Protein AF-A0A369BR19-F1 (afdb_monomer_lite)

Sequence (96 aa):
MLTPGERKTATYTCSECRRQIRTLADEYGDHGCICGWGPNARADDVRKYVKRCVDNGVAPDAFAFALTYEWAYYGAPGREIDELIAKELAKYEQRN

Organism: NCBI:txid1416533

Secondary structure (DSSP, 8-state):
--------EEEEE-TTT--EEEEEGGGTTS---TTS--TTHHHHHHHHHHHHHHHTT----HHHHHHHTT--TTTTTHHHHHHHHHHHHHHHHTT-

pLDDT: mean 75.84, std 13.16, range [43.66, 91.5]

Radius of gyration: 16.75 Å; chains: 1; bounding box: 25×42×42 Å

Foldseek 3Di:
DDDPPDQDKDWDADPPPRDIDIDGPVCVLQAADPVPGHSCVVLVLLLVQLVVCVVVVHQDALVVSCVVVVPPCVPPVSVVSVVSNVVNVVVVVVVD

Structure (mmCIF, N/CA/C/O backbone):
data_AF-A0A369BR19-F1
#
_entry.id   AF-A0A369BR19-F1
#
loop_
_atom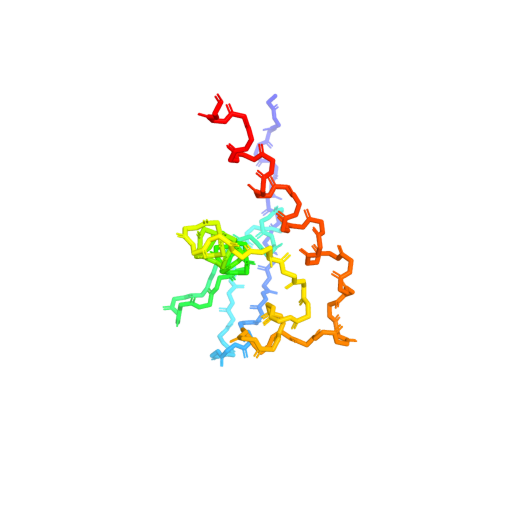_site.group_PDB
_atom_site.id
_atom_site.type_symbol
_atom_site.label_atom_id
_atom_site.label_alt_id
_atom_site.label_comp_id
_atom_site.label_asym_id
_atom_site.label_entity_id
_atom_site.label_seq_id
_atom_site.pdbx_PDB_ins_code
_atom_site.Cartn_x
_atom_site.Cartn_y
_atom_site.Cartn_z
_atom_site.occupancy
_atom_site.B_iso_or_equiv
_atom_site.auth_seq_id
_atom_site.auth_comp_id
_atom_site.auth_asym_id
_atom_site.auth_atom_id
_atom_site.pdbx_PDB_model_num
ATOM 1 N N . MET A 1 1 ? 9.328 29.966 -11.030 1.00 43.66 1 MET A N 1
ATOM 2 C CA . MET A 1 1 ? 8.557 29.608 -12.239 1.00 43.66 1 MET A CA 1
ATOM 3 C C . MET A 1 1 ? 9.549 29.074 -13.259 1.00 43.66 1 MET A C 1
ATOM 5 O O . MET A 1 1 ? 10.391 29.841 -13.702 1.00 43.66 1 MET A O 1
ATOM 9 N N . LEU A 1 2 ? 9.549 27.765 -13.525 1.00 47.12 2 LEU A N 1
ATOM 10 C CA . LEU A 1 2 ? 10.412 27.169 -14.551 1.00 47.12 2 LEU A CA 1
ATOM 11 C C . LEU A 1 2 ? 9.780 27.428 -15.927 1.00 47.12 2 LEU A C 1
ATOM 13 O O . LEU A 1 2 ? 8.572 27.262 -16.090 1.00 47.12 2 LEU A O 1
ATOM 17 N N . THR A 1 3 ? 10.580 27.899 -16.879 1.00 51.91 3 THR A N 1
ATOM 18 C CA . THR A 1 3 ? 10.188 28.153 -18.273 1.00 51.91 3 THR A CA 1
ATOM 19 C C . THR A 1 3 ? 9.746 26.851 -18.963 1.00 51.91 3 THR A C 1
ATOM 21 O O . THR A 1 3 ? 10.203 25.779 -18.564 1.00 51.91 3 THR A O 1
ATOM 24 N N . PRO A 1 4 ? 8.870 26.897 -19.990 1.00 49.81 4 PRO A N 1
ATOM 25 C CA . PRO A 1 4 ? 8.337 25.715 -20.679 1.00 49.81 4 PRO A CA 1
ATOM 26 C C . PRO A 1 4 ? 9.376 25.076 -21.625 1.00 49.81 4 PRO A C 1
ATOM 28 O O . PRO A 1 4 ? 9.118 24.860 -22.805 1.00 49.81 4 PRO A O 1
ATOM 31 N N . GLY A 1 5 ? 10.579 24.807 -21.114 1.00 53.59 5 GLY A N 1
ATOM 32 C CA . GLY A 1 5 ? 11.602 24.027 -21.797 1.00 53.59 5 GLY A CA 1
ATOM 33 C C . GLY A 1 5 ? 11.180 22.564 -21.835 1.00 53.59 5 GLY A C 1
ATOM 34 O O . GLY A 1 5 ? 11.081 21.931 -20.788 1.00 53.59 5 GLY A O 1
ATOM 35 N N . GLU A 1 6 ? 10.871 22.086 -23.042 1.00 62.88 6 GLU A N 1
ATOM 36 C CA . GLU A 1 6 ? 10.750 20.687 -23.478 1.00 62.88 6 GLU A CA 1
ATOM 37 C C . GLU A 1 6 ? 10.610 19.659 -22.348 1.00 62.88 6 GLU A C 1
ATOM 39 O O . GLU A 1 6 ? 11.550 18.935 -22.003 1.00 62.88 6 GLU A O 1
ATOM 44 N N . ARG A 1 7 ? 9.405 19.560 -21.772 1.00 72.75 7 ARG A N 1
ATOM 45 C CA . ARG A 1 7 ? 9.094 18.441 -20.883 1.00 72.75 7 ARG A CA 1
ATOM 46 C C . ARG A 1 7 ? 9.278 17.144 -21.665 1.00 72.75 7 ARG A C 1
ATOM 48 O O . ARG A 1 7 ? 8.587 16.891 -22.653 1.00 72.75 7 ARG A O 1
ATOM 55 N N . LYS A 1 8 ? 10.251 16.338 -21.241 1.00 83.81 8 LYS A N 1
ATOM 56 C CA . LYS A 1 8 ? 10.541 15.043 -21.859 1.00 83.81 8 LYS A CA 1
ATOM 57 C C . LYS A 1 8 ? 9.348 14.122 -21.641 1.00 83.81 8 LYS A C 1
ATOM 59 O O . LYS A 1 8 ? 8.733 14.149 -20.583 1.00 83.81 8 LYS A O 1
ATOM 64 N N . THR A 1 9 ? 9.038 13.287 -22.625 1.00 88.94 9 THR A N 1
ATOM 65 C CA . THR A 1 9 ? 8.036 12.226 -22.463 1.00 88.94 9 THR A CA 1
ATOM 66 C C . THR A 1 9 ? 8.720 10.893 -22.212 1.00 88.94 9 THR A C 1
ATOM 68 O O . THR A 1 9 ? 9.735 10.606 -22.846 1.00 88.94 9 THR A O 1
ATOM 71 N N . ALA A 1 10 ? 8.126 10.054 -21.375 1.00 83.50 10 ALA A N 1
ATOM 72 C CA . ALA A 1 10 ? 8.535 8.676 -21.153 1.00 83.50 10 ALA A CA 1
ATOM 73 C C . ALA A 1 10 ? 7.391 7.717 -21.518 1.00 83.50 10 ALA A C 1
ATOM 75 O O . ALA A 1 10 ? 6.223 8.107 -21.553 1.00 83.50 10 ALA A O 1
ATOM 76 N N . THR A 1 11 ? 7.730 6.465 -21.828 1.00 87.00 11 THR A N 1
ATOM 77 C CA . THR A 1 11 ? 6.748 5.414 -22.131 1.00 87.00 11 THR A CA 1
ATOM 78 C C . THR A 1 11 ? 6.981 4.231 -21.202 1.00 87.00 11 THR A C 1
ATOM 80 O O . THR A 1 11 ? 8.122 3.798 -21.054 1.00 87.00 11 THR A O 1
ATOM 83 N N . TYR A 1 12 ? 5.922 3.704 -20.591 1.00 80.12 12 TYR A N 1
ATOM 84 C CA . TYR A 1 12 ? 5.965 2.473 -19.801 1.00 80.12 12 TYR A CA 1
ATOM 85 C C . TYR A 1 12 ? 4.884 1.488 -20.237 1.00 80.12 12 TYR A C 1
ATOM 87 O O . TYR A 1 12 ? 3.908 1.838 -20.900 1.00 80.12 12 TYR A O 1
ATOM 95 N N . THR A 1 13 ? 5.078 0.225 -19.864 1.00 82.19 13 THR A N 1
ATOM 96 C CA . THR A 1 13 ? 4.150 -0.866 -20.172 1.00 82.19 13 THR A CA 1
ATOM 97 C C . THR A 1 13 ? 3.317 -1.185 -18.937 1.00 82.19 13 THR A C 1
ATOM 99 O O . THR A 1 13 ? 3.878 -1.483 -17.886 1.00 82.19 13 THR A O 1
ATOM 102 N N . CYS A 1 14 ? 1.989 -1.156 -19.055 1.00 79.00 14 CYS A N 1
ATOM 103 C CA . CYS A 1 14 ? 1.092 -1.629 -17.998 1.00 79.00 14 CYS A CA 1
ATOM 104 C C . CYS A 1 14 ? 1.362 -3.116 -17.697 1.00 79.00 14 CYS A C 1
ATOM 106 O O . CYS A 1 14 ? 1.394 -3.926 -18.627 1.00 79.00 14 CYS A O 1
ATOM 108 N N . SER A 1 15 ? 1.532 -3.486 -16.422 1.00 75.81 15 SER A N 1
ATOM 109 C CA . SER A 1 15 ? 1.766 -4.884 -16.022 1.00 75.81 15 SER A CA 1
ATOM 110 C C . SER A 1 15 ? 0.583 -5.789 -16.355 1.00 75.81 15 SER A C 1
ATOM 112 O O . SER A 1 15 ? 0.799 -6.895 -16.839 1.00 75.81 15 SER A O 1
ATOM 114 N N . GLU A 1 16 ? -0.639 -5.282 -16.176 1.00 77.06 16 GLU A N 1
ATOM 115 C CA . GLU A 1 16 ? -1.870 -6.068 -16.309 1.00 77.06 16 GLU A CA 1
ATOM 116 C C . GLU A 1 16 ? -2.246 -6.318 -17.769 1.00 77.06 16 GLU A C 1
ATOM 118 O O . GLU A 1 16 ? -2.343 -7.452 -18.225 1.00 77.06 16 GLU A O 1
ATOM 123 N N . CYS A 1 17 ? -2.445 -5.246 -18.540 1.00 84.06 17 CYS A N 1
ATOM 124 C CA . CYS A 1 17 ? -2.970 -5.354 -19.904 1.00 84.06 17 CYS A CA 1
ATOM 125 C C . CYS A 1 17 ? -1.910 -5.171 -20.996 1.00 84.06 17 CYS A C 1
ATOM 127 O O . CYS A 1 17 ? -2.250 -5.124 -22.177 1.00 84.06 17 CYS A O 1
ATOM 129 N N . ARG A 1 18 ? -0.629 -5.022 -20.622 1.00 84.19 18 ARG A N 1
ATOM 130 C CA . ARG A 1 18 ? 0.523 -4.885 -21.539 1.00 84.19 18 ARG A CA 1
ATOM 131 C C . ARG A 1 18 ? 0.475 -3.675 -22.482 1.00 84.19 18 ARG A C 1
ATOM 133 O O . ARG A 1 18 ? 1.286 -3.570 -23.401 1.00 84.19 18 ARG A O 1
ATOM 140 N N . ARG A 1 19 ? -0.440 -2.730 -22.249 1.00 86.38 19 ARG A N 1
ATOM 141 C CA . ARG A 1 19 ? -0.580 -1.506 -23.047 1.00 86.38 19 ARG A CA 1
ATOM 142 C C . ARG A 1 19 ? 0.595 -0.555 -22.810 1.00 86.38 19 ARG A C 1
ATOM 144 O O . ARG A 1 19 ? 1.032 -0.389 -21.673 1.00 86.38 19 ARG A O 1
ATOM 151 N N . GLN A 1 20 ? 1.060 0.092 -23.876 1.00 89.06 20 GLN A N 1
ATOM 152 C CA . GLN A 1 20 ? 2.035 1.183 -23.799 1.00 89.06 20 GLN A CA 1
ATOM 153 C C . GLN A 1 20 ? 1.328 2.472 -23.369 1.00 89.06 20 GLN A C 1
ATOM 155 O O . GLN A 1 20 ? 0.324 2.856 -23.972 1.00 89.06 20 GLN A O 1
ATOM 160 N N . ILE A 1 21 ? 1.846 3.131 -22.337 1.00 85.88 21 ILE A N 1
ATOM 161 C CA . ILE A 1 21 ? 1.326 4.391 -21.806 1.00 85.88 21 ILE A CA 1
ATOM 162 C C . ILE A 1 21 ? 2.433 5.428 -21.904 1.00 85.88 21 ILE A C 1
ATOM 164 O O . ILE A 1 21 ? 3.549 5.200 -21.438 1.00 85.88 21 ILE A O 1
ATOM 168 N N . ARG A 1 22 ? 2.121 6.561 -22.535 1.00 86.94 22 ARG A N 1
ATOM 169 C CA . ARG A 1 22 ? 3.035 7.692 -22.681 1.00 86.94 22 ARG A CA 1
ATOM 170 C C . ARG A 1 22 ? 2.636 8.776 -21.689 1.00 86.94 22 ARG A C 1
ATOM 172 O O . ARG A 1 22 ? 1.481 9.185 -21.672 1.00 86.94 22 ARG A O 1
ATOM 179 N N . THR A 1 23 ? 3.595 9.230 -20.899 1.00 85.12 23 THR A N 1
ATOM 180 C CA . THR A 1 23 ? 3.419 10.273 -19.885 1.00 85.12 23 THR A CA 1
ATOM 181 C C . THR A 1 23 ? 4.585 11.262 -19.939 1.00 85.12 23 THR A C 1
ATOM 183 O O . THR A 1 23 ? 5.548 11.053 -20.692 1.00 85.12 23 THR A O 1
ATOM 186 N N . LEU A 1 24 ? 4.514 12.353 -19.180 1.00 86.44 24 LEU A N 1
ATOM 187 C CA . LEU A 1 24 ? 5.675 13.201 -18.944 1.00 86.44 24 LEU A CA 1
ATOM 188 C C . LEU A 1 2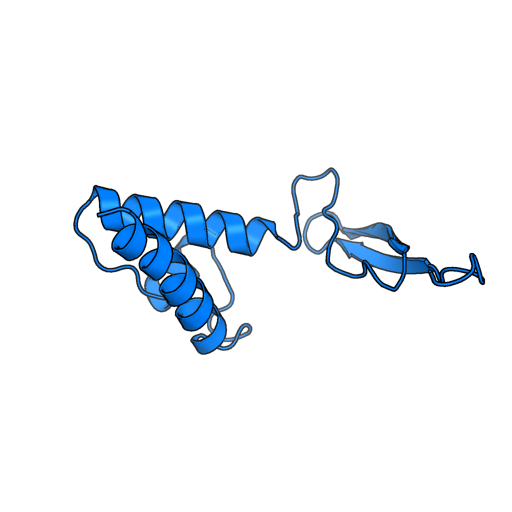4 ? 6.705 12.436 -18.102 1.00 86.44 24 LEU A C 1
ATOM 190 O O . LEU A 1 24 ? 6.363 11.624 -17.250 1.00 86.44 24 LEU A O 1
ATOM 194 N N . ALA A 1 25 ? 7.991 12.631 -18.378 1.00 80.12 25 ALA A N 1
ATOM 195 C CA . ALA A 1 25 ? 9.058 11.873 -17.727 1.00 80.12 25 ALA A CA 1
ATOM 196 C C . ALA A 1 25 ? 9.140 12.143 -16.215 1.00 80.12 25 ALA A C 1
ATOM 198 O O . ALA A 1 25 ? 9.553 11.261 -15.470 1.00 80.12 25 ALA A O 1
ATOM 199 N N . ASP A 1 26 ? 8.731 13.332 -15.774 1.00 80.06 26 ASP A N 1
ATOM 200 C CA . ASP A 1 26 ? 8.573 13.716 -14.368 1.00 80.06 26 ASP A CA 1
ATOM 201 C C . ASP A 1 26 ? 7.305 13.145 -13.709 1.00 80.06 26 ASP A C 1
ATOM 203 O O . ASP A 1 26 ? 7.178 13.229 -12.496 1.00 80.06 26 ASP A O 1
ATOM 207 N N . GLU A 1 27 ? 6.420 12.514 -14.485 1.00 74.75 27 GLU A N 1
ATOM 208 C CA . GLU A 1 27 ? 5.198 11.821 -14.042 1.00 74.75 27 GLU A CA 1
ATOM 209 C C . GLU A 1 27 ? 5.293 10.299 -14.306 1.00 74.75 27 GLU A C 1
ATOM 211 O O . GLU A 1 27 ? 4.288 9.574 -14.360 1.00 74.75 27 GLU A O 1
ATOM 216 N N . TYR A 1 28 ? 6.506 9.785 -14.557 1.00 73.19 28 TYR A N 1
ATOM 217 C CA . TYR A 1 28 ? 6.723 8.370 -14.843 1.00 73.19 28 TYR A CA 1
ATOM 218 C C . TYR A 1 28 ? 6.370 7.517 -13.627 1.00 73.19 28 TYR A C 1
ATOM 220 O O . TYR A 1 28 ? 7.021 7.594 -12.590 1.00 73.19 28 TYR A O 1
ATOM 228 N N . GLY A 1 29 ? 5.373 6.647 -13.789 1.00 65.69 29 GLY A N 1
ATOM 229 C CA . GLY A 1 29 ? 4.892 5.821 -12.690 1.00 65.69 29 GLY A CA 1
ATOM 230 C C . GLY A 1 29 ? 3.921 6.540 -11.757 1.00 65.69 29 GLY A C 1
ATOM 231 O O . GLY A 1 29 ? 3.604 5.968 -10.732 1.00 65.69 29 GLY A O 1
ATOM 232 N N . ASP A 1 30 ? 3.388 7.712 -12.118 1.00 67.25 30 ASP A N 1
ATOM 233 C CA . ASP A 1 30 ? 2.314 8.382 -11.362 1.00 67.25 30 ASP A CA 1
ATOM 234 C C . ASP A 1 30 ? 0.932 8.222 -12.013 1.00 67.25 30 ASP A C 1
ATOM 236 O O . ASP A 1 30 ? -0.092 8.639 -11.467 1.00 67.25 30 ASP A O 1
ATOM 240 N N . HIS A 1 31 ? 0.869 7.623 -13.204 1.00 66.62 31 HIS A N 1
ATOM 241 C CA . HIS A 1 31 ? -0.357 7.488 -13.987 1.00 66.62 31 HIS A CA 1
ATOM 242 C C . HIS A 1 31 ? -0.791 6.039 -14.167 1.00 66.62 31 HIS A C 1
ATOM 244 O O . HIS A 1 31 ? 0.014 5.143 -14.423 1.00 66.62 31 HIS A O 1
ATOM 250 N N . GLY A 1 32 ? -2.093 5.801 -14.039 1.00 72.00 32 GLY A N 1
ATOM 251 C CA . GLY A 1 32 ? -2.690 4.494 -14.275 1.00 72.00 32 GLY A CA 1
ATOM 252 C C . GLY A 1 32 ? -2.866 4.150 -15.751 1.00 72.00 32 GLY A C 1
ATOM 253 O O . GLY A 1 32 ? -2.553 4.915 -16.658 1.00 72.00 32 GLY A O 1
ATOM 254 N N . CYS A 1 33 ? -3.403 2.965 -15.985 1.00 80.06 33 CYS A N 1
ATOM 255 C CA . CYS A 1 33 ? -3.901 2.487 -17.251 1.00 80.06 33 CYS A CA 1
ATOM 256 C C . CYS A 1 33 ? -5.427 2.495 -17.210 1.00 80.06 33 CYS A C 1
ATOM 258 O O . CYS A 1 33 ? -6.043 2.197 -16.188 1.00 80.06 33 CYS A O 1
ATOM 260 N N . ILE A 1 34 ? -6.045 2.708 -18.366 1.00 80.94 34 ILE A N 1
ATOM 261 C CA . ILE A 1 34 ? -7.499 2.618 -18.534 1.00 80.94 34 ILE A CA 1
ATOM 262 C C . ILE A 1 34 ? -8.081 1.237 -18.177 1.00 80.94 34 ILE A C 1
ATOM 264 O O . ILE A 1 34 ? -9.278 1.128 -17.943 1.00 80.94 34 ILE A O 1
ATOM 268 N N . CYS A 1 35 ? -7.260 0.181 -18.103 1.00 73.00 35 CYS A N 1
ATOM 269 C CA . CYS A 1 35 ? -7.708 -1.137 -17.640 1.00 73.00 35 CYS A CA 1
ATOM 270 C C . CYS A 1 35 ? -7.985 -1.208 -16.128 1.00 73.00 35 CYS A C 1
ATOM 272 O O . CYS A 1 35 ? -8.367 -2.267 -15.644 1.00 73.00 35 CYS A O 1
ATOM 274 N N . GLY A 1 36 ? -7.765 -0.121 -15.383 1.00 62.59 36 GLY A N 1
ATOM 275 C CA . GLY A 1 36 ? -7.955 -0.05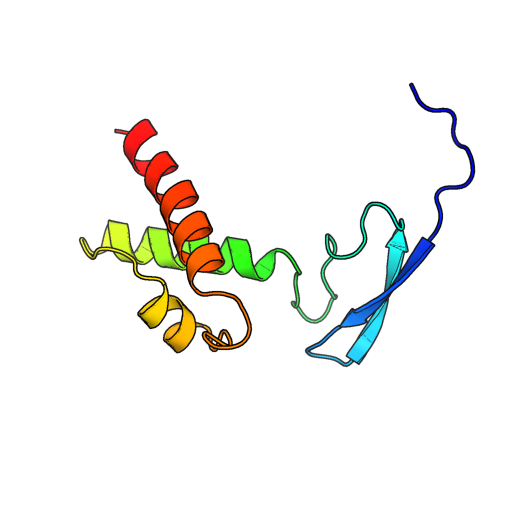6 -13.933 1.00 62.59 36 GLY A CA 1
ATOM 276 C C . GLY A 1 36 ? -6.667 -0.227 -13.125 1.00 62.59 36 GLY A C 1
ATOM 277 O O . GLY A 1 36 ? -6.673 0.020 -11.924 1.00 62.59 36 GLY A O 1
ATOM 278 N N . TRP A 1 37 ? -5.548 -0.583 -13.765 1.00 70.75 37 TRP A N 1
ATOM 279 C CA . TRP A 1 37 ? -4.231 -0.557 -13.123 1.00 70.75 37 TRP A CA 1
ATOM 280 C C . TRP A 1 37 ? -3.848 0.885 -12.781 1.00 70.75 37 TRP A C 1
ATOM 282 O O . TRP A 1 37 ? -3.925 1.758 -13.635 1.00 70.75 37 TRP A O 1
ATOM 292 N N . GLY A 1 38 ? -3.405 1.152 -11.559 1.00 65.62 38 GLY A N 1
ATOM 293 C CA . GLY A 1 38 ? -2.902 2.458 -11.142 1.00 65.62 38 GLY A CA 1
ATOM 294 C C . GLY A 1 38 ? -1.589 2.280 -10.391 1.00 65.62 38 GLY A C 1
ATOM 295 O O . GLY A 1 38 ? -1.519 1.395 -9.542 1.00 65.62 38 GLY A O 1
ATOM 296 N N . PRO A 1 39 ? -0.560 3.106 -10.612 1.00 56.06 39 PRO A N 1
ATOM 297 C CA . PRO A 1 39 ? 0.645 3.043 -9.792 1.00 56.06 39 PRO A CA 1
ATOM 298 C C . PRO A 1 39 ? 0.344 3.376 -8.326 1.00 56.06 39 PRO A C 1
ATOM 300 O O . PRO A 1 39 ? 0.944 2.801 -7.426 1.00 56.06 39 PRO A O 1
ATOM 303 N N . ASN A 1 40 ? -0.686 4.200 -8.098 1.00 56.06 40 ASN A N 1
ATOM 304 C CA . ASN A 1 40 ? -1.261 4.487 -6.786 1.00 56.06 40 ASN A CA 1
ATOM 305 C C . ASN A 1 40 ? -2.404 3.543 -6.375 1.00 56.06 40 ASN A C 1
ATOM 307 O O . ASN A 1 40 ? -2.883 3.660 -5.249 1.00 56.06 40 ASN A O 1
ATOM 311 N N . ALA A 1 41 ? -2.827 2.588 -7.220 1.00 52.78 41 ALA A N 1
ATOM 312 C CA . ALA A 1 41 ? -3.825 1.582 -6.819 1.00 52.78 41 ALA A CA 1
ATOM 313 C C . ALA A 1 41 ? -3.357 0.838 -5.557 1.00 52.78 41 ALA A C 1
ATOM 315 O O . ALA A 1 41 ? -4.136 0.543 -4.661 1.00 52.78 41 ALA A O 1
ATOM 316 N N . ARG A 1 42 ? -2.035 0.697 -5.441 1.00 64.38 42 ARG A N 1
ATOM 317 C CA . ARG A 1 42 ? -1.318 0.165 -4.290 1.00 64.38 42 ARG A CA 1
ATOM 318 C C . ARG A 1 42 ? -1.518 0.955 -2.991 1.00 64.38 42 ARG A C 1
ATOM 320 O O . ARG A 1 42 ? -1.732 0.351 -1.946 1.00 64.38 42 ARG A O 1
ATOM 327 N N . ALA A 1 43 ? -1.477 2.287 -3.038 1.00 65.19 43 ALA A N 1
ATOM 328 C CA . ALA A 1 43 ? -1.707 3.131 -1.862 1.00 65.19 43 ALA A CA 1
ATOM 329 C C . ALA A 1 43 ? -3.190 3.147 -1.453 1.00 65.19 43 ALA A C 1
ATOM 331 O O . ALA A 1 43 ? -3.511 3.164 -0.263 1.00 65.19 43 ALA A O 1
ATOM 332 N N . ASP A 1 44 ? -4.095 3.091 -2.432 1.00 73.50 44 ASP A N 1
ATOM 333 C CA . ASP A 1 44 ? -5.531 2.957 -2.182 1.00 73.50 44 ASP A CA 1
ATOM 334 C C . ASP A 1 44 ? -5.882 1.603 -1.555 1.00 73.50 44 ASP A C 1
ATOM 336 O O . ASP A 1 44 ? -6.743 1.539 -0.675 1.00 73.50 44 ASP A O 1
ATOM 340 N N . ASP A 1 45 ? -5.201 0.530 -1.954 1.00 79.19 45 ASP A N 1
ATOM 341 C CA . ASP A 1 45 ? -5.356 -0.790 -1.345 1.00 79.19 45 ASP A CA 1
ATOM 342 C C . ASP A 1 45 ? -4.885 -0.792 0.109 1.00 79.19 45 ASP A C 1
ATOM 344 O O . ASP A 1 45 ? -5.619 -1.270 0.977 1.00 79.19 45 ASP A O 1
ATOM 348 N N . VAL A 1 46 ? -3.735 -0.171 0.409 1.00 83.75 46 VAL A N 1
ATOM 349 C CA . VAL A 1 46 ? -3.277 0.023 1.797 1.00 83.75 46 VAL A CA 1
ATOM 350 C C . VAL A 1 46 ? -4.307 0.822 2.594 1.00 83.75 46 VAL A C 1
ATOM 352 O O . VAL A 1 46 ? -4.671 0.422 3.698 1.00 83.75 46 VAL A O 1
ATOM 355 N N . ARG A 1 47 ? -4.855 1.908 2.035 1.00 85.38 47 ARG A N 1
ATOM 356 C CA . ARG A 1 47 ? -5.894 2.704 2.705 1.00 85.38 47 ARG A CA 1
ATOM 357 C C . ARG A 1 47 ? -7.140 1.881 3.026 1.00 85.38 47 ARG A C 1
ATOM 359 O O . ARG A 1 47 ? -7.635 1.937 4.152 1.00 85.38 47 ARG A O 1
ATOM 366 N N . LYS A 1 48 ? -7.665 1.135 2.051 1.00 86.19 48 LYS A N 1
ATOM 367 C CA . LYS A 1 48 ? -8.847 0.275 2.234 1.00 86.19 48 LYS A CA 1
ATOM 368 C C . LYS A 1 48 ? -8.581 -0.809 3.274 1.00 86.19 48 LYS A C 1
ATOM 370 O O . LYS A 1 48 ? -9.436 -1.055 4.124 1.00 86.19 48 LYS A O 1
ATOM 375 N N . TYR A 1 49 ? -7.401 -1.422 3.222 1.00 88.25 49 TYR A N 1
ATOM 376 C CA . TYR A 1 49 ? -6.975 -2.445 4.165 1.00 88.25 49 TYR A CA 1
ATOM 377 C C . TYR A 1 49 ? -6.882 -1.898 5.592 1.00 88.25 49 TYR A C 1
ATOM 379 O O . TYR A 1 49 ? -7.550 -2.423 6.480 1.00 88.25 49 TYR A O 1
ATOM 387 N N . VAL A 1 50 ? -6.147 -0.800 5.801 1.00 89.44 50 VAL A N 1
ATOM 388 C CA . VAL A 1 50 ? -5.993 -0.159 7.117 1.00 89.44 50 VAL A CA 1
ATOM 389 C C . VAL A 1 50 ? -7.345 0.269 7.673 1.00 89.44 50 VAL A C 1
ATOM 391 O O . VAL A 1 50 ? -7.641 -0.037 8.825 1.00 89.44 50 VAL A O 1
ATOM 394 N N . LYS A 1 51 ? -8.207 0.892 6.855 1.00 90.50 51 LYS A N 1
ATOM 395 C CA . LYS A 1 51 ? -9.563 1.256 7.285 1.00 90.50 51 LYS A CA 1
ATOM 396 C C . LYS A 1 51 ? -10.336 0.035 7.786 1.00 90.50 51 LYS A C 1
ATOM 398 O O . LYS A 1 51 ? -10.902 0.079 8.871 1.00 90.50 51 LYS A O 1
ATOM 403 N N . ARG A 1 52 ? -10.347 -1.056 7.013 1.00 90.44 52 ARG A N 1
ATOM 404 C CA . ARG A 1 52 ? -11.037 -2.297 7.388 1.00 90.44 52 ARG A CA 1
ATOM 405 C C . ARG A 1 52 ? -10.489 -2.864 8.695 1.00 90.44 52 ARG A C 1
ATOM 407 O O . ARG A 1 52 ? -11.274 -3.309 9.522 1.00 90.44 52 ARG A O 1
ATOM 414 N N . CYS A 1 53 ? -9.174 -2.864 8.884 1.00 90.56 53 CYS A N 1
ATOM 415 C CA . CYS A 1 53 ? -8.550 -3.330 10.118 1.00 90.56 53 CYS A CA 1
ATOM 416 C C . CYS A 1 53 ? -8.993 -2.484 11.322 1.00 90.56 53 CYS A C 1
ATOM 418 O O . CYS A 1 53 ? -9.508 -3.042 12.289 1.00 90.56 53 CYS A O 1
ATOM 420 N N . VAL A 1 54 ? -8.919 -1.153 11.215 1.00 90.44 54 VAL A N 1
ATOM 421 C CA . VAL A 1 54 ? -9.366 -0.218 12.263 1.00 90.44 54 VAL A CA 1
ATOM 422 C C . VAL A 1 54 ? -10.854 -0.392 12.582 1.00 90.44 54 VAL A C 1
ATOM 424 O O . VAL A 1 54 ? -11.204 -0.544 13.749 1.00 90.44 54 VAL A O 1
ATOM 427 N N . ASP A 1 55 ? -11.722 -0.443 11.566 1.00 90.88 55 ASP A N 1
ATOM 428 C CA . ASP A 1 55 ? -13.173 -0.618 11.742 1.00 90.88 55 ASP A CA 1
ATOM 429 C C . ASP A 1 55 ? -13.524 -1.932 12.472 1.00 90.88 55 ASP A C 1
ATOM 431 O O . ASP A 1 55 ? -14.546 -2.007 13.149 1.00 90.88 55 ASP A O 1
ATOM 435 N N . ASN A 1 56 ? -12.687 -2.968 12.336 1.00 90.94 56 ASN A N 1
ATOM 436 C CA . ASN A 1 56 ? -12.881 -4.278 12.965 1.00 90.94 56 ASN A CA 1
ATOM 437 C C . ASN A 1 56 ? -1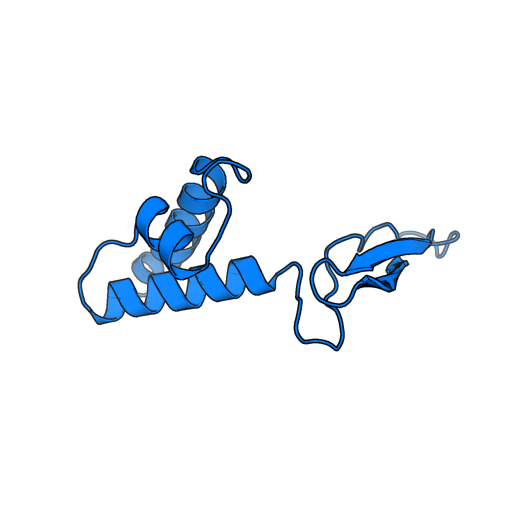2.063 -4.470 14.257 1.00 90.94 56 ASN A C 1
ATOM 439 O O . ASN A 1 56 ? -12.086 -5.560 14.825 1.00 90.94 56 ASN A O 1
ATOM 443 N N . GLY A 1 57 ? -11.325 -3.455 14.721 1.00 90.31 57 GLY A N 1
ATOM 444 C CA . GLY A 1 57 ? -10.474 -3.558 15.913 1.00 90.31 57 GLY A CA 1
ATOM 445 C C . GLY A 1 57 ? -9.274 -4.500 15.751 1.00 90.31 57 GLY A C 1
ATOM 446 O O . GLY A 1 57 ? -8.787 -5.056 16.734 1.00 90.31 57 GLY A O 1
ATOM 447 N N . VAL A 1 58 ? -8.803 -4.702 14.519 1.00 91.50 58 VAL A N 1
ATOM 448 C CA . VAL A 1 58 ? -7.651 -5.549 14.184 1.00 91.50 58 VAL A CA 1
ATOM 449 C C . VAL A 1 58 ? -6.454 -4.664 13.842 1.00 91.50 58 VAL A C 1
ATOM 451 O O . VAL A 1 58 ? -6.597 -3.656 13.154 1.00 91.50 58 VAL A O 1
ATOM 454 N N . ALA A 1 59 ? -5.257 -5.043 14.290 1.00 88.94 59 ALA A N 1
ATOM 455 C CA . ALA A 1 59 ? -4.028 -4.368 13.883 1.00 88.94 59 ALA A CA 1
ATOM 456 C C . ALA A 1 59 ? -3.677 -4.745 12.426 1.00 88.94 59 ALA A C 1
ATOM 458 O O . ALA A 1 59 ? -3.604 -5.936 12.124 1.00 88.94 59 ALA A O 1
ATOM 459 N N . PRO A 1 60 ? -3.488 -3.778 11.509 1.00 89.69 60 PRO A N 1
ATOM 460 C CA . PRO A 1 60 ? -3.049 -4.072 10.146 1.00 89.69 60 PRO A CA 1
ATOM 461 C C . PRO A 1 60 ? -1.581 -4.522 10.122 1.00 89.69 60 PRO A C 1
ATOM 463 O O . PRO A 1 60 ? -0.747 -3.937 10.812 1.00 89.69 60 PRO A O 1
ATOM 466 N N . ASP A 1 61 ? -1.260 -5.516 9.292 1.00 88.19 61 ASP A N 1
ATOM 467 C CA . ASP A 1 61 ? 0.093 -6.057 9.141 1.00 88.19 61 ASP A CA 1
ATOM 468 C C . ASP A 1 61 ? 0.481 -6.252 7.663 1.00 88.19 61 ASP A C 1
ATOM 470 O O . ASP A 1 61 ? -0.349 -6.590 6.812 1.00 88.19 61 ASP A O 1
ATOM 474 N N . ALA A 1 62 ? 1.758 -6.025 7.338 1.00 83.44 62 ALA A N 1
ATOM 475 C CA . ALA A 1 62 ? 2.243 -6.091 5.961 1.00 83.44 62 ALA A CA 1
ATOM 476 C C . ALA A 1 62 ? 2.170 -7.494 5.344 1.00 83.44 62 ALA A C 1
ATOM 478 O O . ALA A 1 62 ? 2.009 -7.617 4.127 1.00 83.44 62 ALA A O 1
ATOM 479 N N . PHE A 1 63 ? 2.275 -8.551 6.152 1.00 82.00 63 PHE A N 1
ATOM 480 C CA . PHE A 1 63 ? 2.245 -9.925 5.661 1.00 82.00 63 PHE A CA 1
ATOM 481 C C . PHE A 1 63 ? 0.836 -10.322 5.202 1.00 82.00 63 PHE A C 1
ATOM 483 O O . PHE A 1 63 ? 0.657 -10.768 4.067 1.00 82.00 63 PHE A O 1
ATOM 490 N N . ALA A 1 64 ? -0.185 -10.098 6.028 1.00 83.62 64 ALA A N 1
ATOM 491 C CA . ALA A 1 64 ? -1.573 -10.360 5.671 1.00 83.62 64 ALA A CA 1
ATOM 492 C C . ALA A 1 64 ? -2.057 -9.429 4.560 1.00 83.62 64 ALA A C 1
ATOM 494 O O . ALA A 1 64 ? -2.820 -9.869 3.696 1.00 83.62 64 ALA A O 1
ATOM 495 N N . PHE A 1 65 ? -1.604 -8.169 4.534 1.00 84.06 65 PHE A N 1
ATOM 496 C CA . PHE A 1 65 ? -1.828 -7.293 3.387 1.00 84.06 65 PHE A CA 1
ATOM 497 C C . PHE A 1 65 ? -1.280 -7.931 2.107 1.00 84.06 65 PHE A C 1
ATOM 499 O O . PHE A 1 65 ? -2.018 -8.099 1.138 1.00 84.06 65 PHE A O 1
ATOM 506 N N . ALA A 1 66 ? -0.018 -8.360 2.113 1.00 77.31 66 ALA A N 1
ATOM 507 C CA . ALA A 1 66 ? 0.599 -8.906 0.915 1.00 77.31 66 ALA A CA 1
ATOM 508 C C . ALA A 1 66 ? -0.074 -10.194 0.421 1.00 77.31 66 ALA A C 1
ATOM 510 O O . ALA A 1 66 ? -0.270 -10.346 -0.782 1.00 77.31 66 ALA A O 1
ATOM 511 N N . LEU A 1 67 ? -0.510 -11.072 1.330 1.00 75.38 67 LEU A N 1
ATOM 512 C CA . LEU A 1 67 ? -1.309 -12.250 0.978 1.00 75.38 67 LEU A CA 1
ATOM 513 C C . LEU A 1 67 ? -2.684 -11.884 0.404 1.00 75.38 67 LEU A C 1
ATOM 515 O O . LEU A 1 67 ? -3.134 -12.509 -0.549 1.00 75.38 67 LEU A O 1
ATOM 519 N N . THR A 1 68 ? -3.354 -10.880 0.976 1.00 74.62 68 THR A N 1
ATOM 520 C CA . THR A 1 68 ? -4.713 -10.482 0.567 1.00 74.62 68 THR A CA 1
ATOM 521 C C . THR A 1 68 ? -4.734 -9.838 -0.817 1.00 74.62 68 THR A C 1
ATOM 523 O O . THR A 1 68 ? -5.690 -10.023 -1.564 1.00 74.62 68 THR A O 1
ATOM 526 N N . TYR A 1 69 ? -3.705 -9.058 -1.144 1.00 72.00 69 TYR A N 1
ATOM 527 C CA . TYR A 1 69 ? -3.639 -8.271 -2.377 1.00 72.00 69 TYR A CA 1
ATOM 528 C C . TYR A 1 69 ? -2.677 -8.868 -3.411 1.00 72.00 69 TYR A C 1
ATOM 530 O O . TYR A 1 69 ? -2.342 -8.196 -4.383 1.00 72.00 69 TYR A O 1
ATOM 538 N N . GLU A 1 70 ? -2.212 -10.105 -3.190 1.00 66.00 70 GLU A N 1
ATOM 539 C CA . GLU A 1 70 ? -1.219 -10.801 -4.024 1.00 66.00 70 GLU A CA 1
ATOM 540 C C . GLU A 1 70 ? 0.024 -9.945 -4.317 1.00 66.00 70 GLU A C 1
ATOM 542 O O . GLU A 1 70 ? 0.663 -10.046 -5.368 1.00 66.00 70 GLU A O 1
ATOM 547 N N . TRP A 1 71 ? 0.404 -9.082 -3.369 1.00 64.81 71 TRP A N 1
ATOM 548 C CA . TRP A 1 71 ? 1.674 -8.386 -3.481 1.00 64.81 71 TRP A CA 1
ATOM 549 C C . TRP A 1 71 ? 2.773 -9.416 -3.303 1.00 64.81 71 TRP A C 1
ATOM 551 O O . TRP A 1 71 ? 2.776 -10.187 -2.343 1.00 64.81 71 TRP A O 1
ATOM 561 N N . ALA A 1 72 ? 3.748 -9.402 -4.208 1.00 56.56 72 ALA A N 1
ATOM 562 C CA . ALA A 1 72 ? 4.972 -10.155 -4.024 1.00 56.56 72 ALA A CA 1
ATOM 563 C C . ALA A 1 72 ? 5.680 -9.632 -2.763 1.00 56.56 72 ALA A C 1
ATOM 565 O O . ALA A 1 72 ? 6.501 -8.725 -2.844 1.00 56.56 72 ALA A O 1
ATOM 566 N N . TYR A 1 73 ? 5.374 -10.209 -1.600 1.00 48.00 73 TYR A N 1
AT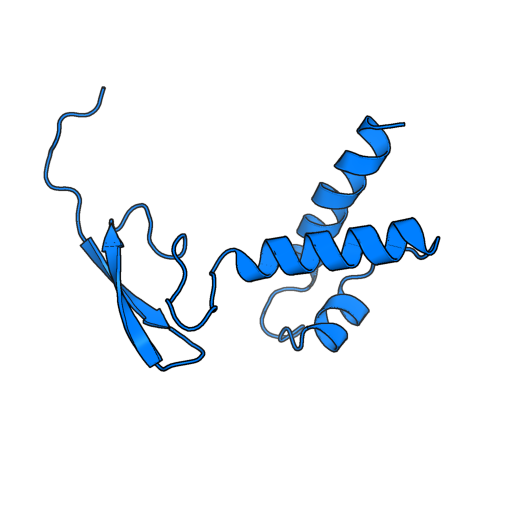OM 567 C CA . TYR A 1 73 ? 6.007 -9.899 -0.313 1.00 48.00 73 TYR A CA 1
ATOM 568 C C . TYR A 1 73 ? 7.534 -10.080 -0.375 1.00 48.00 73 TYR A C 1
ATOM 570 O O . TYR A 1 73 ? 8.288 -9.446 0.352 1.00 48.00 73 TYR A O 1
ATOM 578 N N . TYR A 1 74 ? 7.989 -10.938 -1.294 1.00 46.34 74 TYR A N 1
ATOM 579 C CA . TYR A 1 74 ? 9.397 -11.187 -1.595 1.00 46.34 74 TYR A CA 1
ATOM 580 C C . TYR A 1 74 ? 9.984 -10.269 -2.687 1.00 46.34 74 TYR A C 1
ATOM 582 O O . TYR A 1 74 ? 11.186 -10.322 -2.931 1.00 46.34 74 TYR A O 1
ATOM 590 N N . GLY A 1 75 ? 9.160 -9.460 -3.367 1.00 49.34 75 GLY A N 1
ATOM 591 C CA . GLY A 1 75 ? 9.555 -8.570 -4.470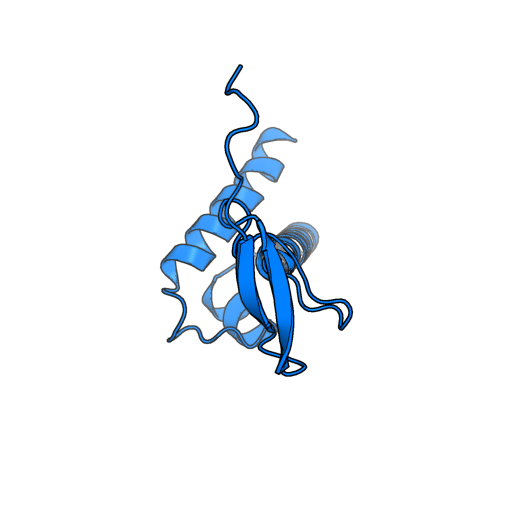 1.00 49.34 75 GLY A CA 1
ATOM 592 C C . GLY A 1 75 ? 9.418 -7.072 -4.161 1.00 49.34 75 GLY A C 1
ATOM 593 O O . GLY A 1 75 ? 10.214 -6.281 -4.658 1.00 49.34 75 GLY A O 1
ATOM 594 N N . ALA A 1 76 ? 8.456 -6.684 -3.319 1.00 54.25 76 ALA A N 1
ATOM 595 C CA . ALA A 1 76 ? 8.434 -5.398 -2.626 1.00 54.25 76 ALA A CA 1
ATOM 596 C C . ALA A 1 76 ? 9.010 -5.628 -1.221 1.00 54.25 76 ALA A C 1
ATOM 598 O O . ALA A 1 76 ? 8.558 -6.558 -0.551 1.00 54.25 76 ALA A O 1
ATOM 599 N N . PRO A 1 77 ? 10.007 -4.858 -0.753 1.00 60.03 77 PRO A N 1
ATOM 600 C CA . PRO A 1 77 ? 10.544 -5.069 0.584 1.00 60.03 77 PRO A CA 1
ATOM 601 C C . PRO A 1 77 ? 9.404 -4.839 1.580 1.00 60.03 77 PRO A C 1
ATOM 603 O O . PRO A 1 77 ? 8.874 -3.737 1.621 1.00 60.03 77 PRO A O 1
ATOM 606 N N . GLY A 1 78 ? 9.009 -5.848 2.368 1.00 66.44 78 GLY A N 1
ATOM 607 C CA . GLY A 1 78 ? 7.877 -5.752 3.313 1.00 66.44 78 GLY A CA 1
ATOM 608 C C . GLY A 1 78 ? 7.892 -4.489 4.189 1.00 66.44 78 GLY A C 1
ATOM 609 O O . GLY A 1 78 ? 6.844 -3.930 4.489 1.00 66.44 78 GLY A O 1
ATOM 610 N N . ARG A 1 79 ? 9.089 -3.950 4.448 1.00 74.44 79 ARG A N 1
ATOM 611 C CA . ARG A 1 79 ? 9.321 -2.637 5.059 1.00 74.44 79 ARG A CA 1
ATOM 612 C C . ARG A 1 79 ? 8.567 -1.475 4.393 1.00 74.44 79 ARG A C 1
ATOM 614 O O . ARG A 1 79 ? 8.078 -0.600 5.091 1.00 74.44 79 ARG A O 1
ATOM 621 N N . GLU A 1 80 ? 8.487 -1.430 3.068 1.00 77.50 80 GLU A N 1
ATOM 622 C CA . GLU A 1 80 ? 7.754 -0.386 2.342 1.00 77.50 80 GLU A CA 1
ATOM 623 C C . GLU A 1 80 ? 6.249 -0.470 2.630 1.00 77.50 80 GLU A C 1
ATOM 625 O O . GLU A 1 80 ? 5.599 0.551 2.844 1.00 77.50 80 GLU A O 1
ATOM 630 N N . ILE A 1 81 ? 5.706 -1.689 2.711 1.00 78.44 81 ILE A N 1
ATOM 631 C CA . ILE A 1 81 ? 4.303 -1.924 3.075 1.00 78.44 81 ILE A CA 1
ATOM 632 C C . ILE A 1 81 ? 4.062 -1.487 4.523 1.00 78.44 81 ILE A C 1
ATOM 634 O O . ILE A 1 81 ? 3.098 -0.769 4.784 1.00 78.44 81 ILE A O 1
ATOM 638 N N . ASP A 1 82 ? 4.954 -1.854 5.445 1.00 84.00 82 ASP A N 1
ATOM 639 C CA . ASP A 1 82 ? 4.882 -1.425 6.846 1.00 84.00 82 ASP A CA 1
ATOM 640 C C . ASP A 1 82 ? 4.917 0.105 6.975 1.00 84.00 82 ASP A C 1
ATOM 642 O O . ASP A 1 82 ? 4.116 0.692 7.702 1.00 84.00 82 ASP A O 1
ATOM 646 N N . GLU A 1 83 ? 5.795 0.781 6.229 1.00 85.19 83 GLU A N 1
ATOM 647 C CA . GLU A 1 83 ? 5.884 2.245 6.219 1.00 85.19 83 GLU A CA 1
ATOM 648 C C . GLU A 1 83 ? 4.601 2.898 5.678 1.00 85.19 83 GLU A C 1
ATOM 650 O O . GLU A 1 83 ? 4.171 3.937 6.190 1.00 85.19 83 GLU A O 1
ATOM 655 N N . LEU A 1 84 ? 3.961 2.304 4.666 1.00 85.50 84 LEU A N 1
ATOM 656 C CA . LEU A 1 84 ? 2.679 2.774 4.136 1.00 85.50 84 LEU A CA 1
ATOM 657 C C . LEU A 1 84 ? 1.535 2.556 5.136 1.00 85.50 84 LEU A C 1
ATOM 659 O O . LEU A 1 84 ? 0.740 3.474 5.351 1.00 85.50 84 LEU A O 1
ATOM 663 N N . ILE A 1 85 ? 1.476 1.386 5.779 1.00 87.94 85 ILE A N 1
ATOM 664 C CA . ILE A 1 85 ? 0.495 1.073 6.827 1.00 87.94 85 ILE A CA 1
ATOM 665 C C . ILE A 1 85 ? 0.644 2.051 7.998 1.00 87.94 85 ILE A C 1
ATOM 667 O O . ILE A 1 85 ? -0.346 2.649 8.420 1.00 87.94 85 ILE A O 1
ATOM 671 N N . ALA A 1 86 ? 1.869 2.279 8.478 1.00 88.81 86 ALA A N 1
ATOM 672 C CA . ALA A 1 86 ? 2.149 3.192 9.585 1.00 88.81 86 ALA A CA 1
ATOM 673 C C . ALA A 1 86 ? 1.744 4.641 9.263 1.00 88.81 86 ALA A C 1
ATOM 675 O O . ALA A 1 86 ? 1.093 5.303 10.073 1.00 88.81 86 ALA A O 1
ATOM 676 N N . LYS A 1 87 ? 2.071 5.130 8.058 1.00 88.81 87 LYS A N 1
ATOM 677 C CA . LYS A 1 87 ? 1.654 6.466 7.595 1.00 88.81 87 LYS A CA 1
ATOM 678 C C . LYS A 1 87 ? 0.137 6.615 7.539 1.00 88.81 87 LYS A C 1
ATOM 680 O O . LYS A 1 87 ? -0.374 7.699 7.813 1.00 88.81 87 LYS A O 1
ATOM 685 N N . GLU A 1 88 ? -0.581 5.567 7.147 1.00 89.44 88 GLU A N 1
ATOM 686 C CA . GLU A 1 88 ? -2.040 5.608 7.081 1.00 89.44 88 GLU A CA 1
ATOM 687 C C . GLU A 1 88 ? -2.672 5.531 8.476 1.00 89.44 88 GLU A C 1
ATOM 689 O O . GLU A 1 88 ? -3.578 6.311 8.760 1.00 89.44 88 GLU A O 1
ATOM 694 N N . LEU A 1 89 ? -2.160 4.675 9.369 1.00 88.25 89 LEU A N 1
ATOM 695 C CA . LEU A 1 89 ? -2.603 4.576 10.766 1.00 88.25 89 LEU A CA 1
ATOM 696 C C . LEU A 1 89 ? -2.475 5.907 11.518 1.00 88.25 89 LEU A C 1
ATOM 698 O O . LEU A 1 89 ? -3.420 6.317 12.190 1.00 88.25 89 LEU A O 1
ATOM 702 N N . ALA A 1 90 ? -1.367 6.631 11.334 1.00 89.00 90 ALA A N 1
ATOM 703 C CA . ALA A 1 90 ? -1.145 7.931 11.974 1.00 89.00 90 ALA A CA 1
ATOM 704 C C . ALA A 1 90 ? -2.257 8.961 11.670 1.00 89.00 90 ALA A C 1
ATOM 706 O O . ALA A 1 90 ? -2.526 9.853 12.474 1.00 89.00 90 ALA A O 1
ATOM 707 N N . LYS A 1 91 ? -2.955 8.838 10.531 1.00 87.50 91 LYS A N 1
ATOM 708 C CA . LYS A 1 91 ? -4.089 9.715 10.178 1.00 87.50 91 LYS A CA 1
ATOM 709 C C . LYS A 1 91 ? -5.335 9.447 11.021 1.00 87.50 91 LYS A C 1
ATOM 711 O O . LYS A 1 91 ? -6.172 10.337 11.151 1.00 87.50 91 LYS A O 1
ATOM 716 N N . TYR A 1 92 ? -5.487 8.231 11.543 1.00 82.44 92 TYR A N 1
ATOM 717 C CA . TYR A 1 92 ? -6.587 7.871 12.437 1.00 82.44 92 TYR A CA 1
ATOM 718 C C . TYR A 1 92 ? -6.312 8.343 13.866 1.00 82.44 92 TYR A C 1
ATOM 720 O O . TYR A 1 92 ? -7.240 8.782 14.536 1.00 82.44 92 TYR A O 1
ATOM 728 N N . GLU A 1 93 ? -5.050 8.342 14.303 1.00 75.88 93 GLU A N 1
ATOM 729 C CA . GLU A 1 93 ? -4.651 8.895 15.605 1.00 75.88 93 GLU A CA 1
ATOM 730 C C . GLU A 1 93 ? -4.818 10.418 15.665 1.00 75.88 93 GLU A C 1
ATOM 732 O O . GLU A 1 93 ? -5.302 10.934 16.659 1.00 75.88 93 GLU A O 1
ATOM 737 N N . GLN A 1 94 ? -4.504 11.142 14.585 1.00 70.56 94 GLN A N 1
ATOM 738 C CA . GLN A 1 94 ? -4.694 12.602 14.505 1.00 70.56 94 GLN A CA 1
ATOM 739 C C . GLN A 1 94 ? -6.166 13.043 14.421 1.00 70.56 94 GLN A C 1
ATOM 741 O O . GLN A 1 94 ? -6.456 14.239 14.470 1.00 70.56 94 GLN A O 1
ATOM 746 N N . ARG A 1 95 ? -7.090 12.101 14.206 1.00 60.38 95 ARG A N 1
ATOM 747 C CA . ARG A 1 95 ? -8.530 12.356 14.053 1.00 60.38 95 ARG A CA 1
ATOM 748 C C . ARG A 1 95 ? -9.337 12.122 15.332 1.00 60.38 95 ARG A C 1
ATOM 750 O O . ARG A 1 95 ? -10.504 12.511 15.342 1.00 60.38 95 ARG A O 1
ATOM 757 N N . ASN A 1 96 ? -8.736 11.494 16.342 1.00 49.66 96 ASN A N 1
ATOM 758 C CA . ASN A 1 96 ? -9.306 11.259 17.672 1.00 49.66 96 ASN A CA 1
ATOM 759 C C . ASN A 1 96 ? -8.693 12.219 18.693 1.00 49.66 96 ASN A C 1
ATOM 761 O O . ASN A 1 96 ? -9.395 12.516 19.683 1.00 49.66 96 ASN A O 1
#